Protein AF-A0A933GB24-F1 (afdb_monomer_lite)

pLDDT: mean 89.22, std 17.57, range [40.28, 98.88]

Foldseek 3Di:
DDDDDDDDDDDDDDDDDPPPPDDPDDDQKDKDWDKDDPDPQKIKTKIKIARAHDQAAAFKDKDWAFLQWWFDKDWDQDPPVCVQWDKDWDGRDVVVRGIIMIMIGGPDDHQHHPGMDIRGMIMIGTPDPDDDD

Radius of gyration: 27.72 Å; chains: 1; bounding box: 99×56×37 Å

Structure (mmCIF, N/CA/C/O backbone):
data_AF-A0A933GB24-F1
#
_entry.id   AF-A0A933GB24-F1
#
loop_
_atom_site.group_PDB
_atom_site.id
_atom_site.type_symbol
_atom_site.label_atom_id
_atom_site.label_alt_id
_atom_site.label_comp_id
_atom_site.label_asym_id
_atom_site.label_entity_id
_atom_site.label_seq_id
_atom_site.pdbx_PDB_ins_code
_atom_site.Cartn_x
_atom_site.Cartn_y
_atom_site.Cartn_z
_atom_site.occupancy
_atom_site.B_iso_or_equiv
_atom_site.auth_seq_id
_atom_site.auth_comp_id
_atom_site.auth_asym_id
_atom_site.auth_atom_id
_atom_site.pdbx_PDB_model_num
ATOM 1 N N . MET A 1 1 ? 82.090 40.021 15.104 1.00 45.69 1 MET A N 1
ATOM 2 C CA . MET A 1 1 ? 81.551 38.661 14.872 1.00 45.69 1 MET A CA 1
ATOM 3 C C . MET A 1 1 ? 80.052 38.793 14.644 1.00 45.69 1 MET A C 1
ATOM 5 O O . MET A 1 1 ? 79.390 39.436 15.444 1.00 45.69 1 MET A O 1
ATOM 9 N N . ARG A 1 2 ? 79.561 38.340 13.484 1.00 41.62 2 ARG A N 1
ATOM 10 C CA . ARG A 1 2 ? 78.196 38.572 12.978 1.00 41.62 2 ARG A CA 1
ATOM 11 C C . ARG A 1 2 ? 77.207 37.607 13.648 1.00 41.62 2 ARG A C 1
ATOM 13 O O . ARG A 1 2 ? 77.395 36.402 13.534 1.00 41.62 2 ARG A O 1
ATOM 20 N N . GLY A 1 3 ? 76.169 38.123 14.308 1.00 40.28 3 GLY A N 1
ATOM 21 C CA . GLY A 1 3 ? 75.027 37.335 14.784 1.00 40.28 3 GLY A CA 1
ATOM 22 C C . GLY A 1 3 ? 73.897 37.393 13.760 1.00 40.28 3 GLY A C 1
ATOM 23 O O . GLY A 1 3 ? 73.347 38.462 13.516 1.00 40.28 3 GLY A O 1
ATOM 24 N N . ALA A 1 4 ? 73.599 36.268 13.113 1.00 46.00 4 ALA A N 1
ATOM 25 C CA . ALA A 1 4 ? 72.545 36.157 12.111 1.00 46.00 4 ALA A CA 1
ATOM 26 C C . ALA A 1 4 ? 71.159 36.099 12.782 1.00 46.00 4 ALA A C 1
ATOM 28 O O . ALA A 1 4 ? 70.877 35.173 13.542 1.00 46.00 4 ALA A O 1
ATOM 29 N N . GLY A 1 5 ? 70.296 37.076 12.493 1.00 46.53 5 GLY A N 1
ATOM 30 C CA . GLY A 1 5 ? 68.881 37.053 12.872 1.00 46.53 5 GLY A CA 1
ATOM 31 C C . GLY A 1 5 ? 68.091 36.141 11.933 1.00 46.53 5 GLY A C 1
ATOM 32 O O . GLY A 1 5 ? 68.141 36.307 10.716 1.00 46.53 5 GLY A O 1
ATOM 33 N N . ARG A 1 6 ? 67.389 35.152 12.490 1.00 52.91 6 ARG A N 1
ATOM 34 C CA . ARG A 1 6 ? 66.532 34.222 11.741 1.00 52.91 6 ARG A CA 1
ATOM 35 C C . ARG A 1 6 ? 65.166 34.867 11.491 1.00 52.91 6 ARG A C 1
ATOM 37 O O . ARG A 1 6 ? 64.491 35.249 12.440 1.00 52.91 6 ARG A O 1
ATOM 44 N N . ILE A 1 7 ? 64.762 34.965 10.226 1.00 49.47 7 ILE A N 1
ATOM 45 C CA . ILE A 1 7 ? 63.409 35.365 9.816 1.00 49.47 7 ILE A CA 1
ATOM 46 C C . ILE A 1 7 ? 62.523 34.119 9.920 1.00 49.47 7 ILE A C 1
ATOM 48 O O . ILE A 1 7 ? 62.765 33.134 9.226 1.00 49.47 7 ILE A O 1
ATOM 52 N N . SER A 1 8 ? 61.539 34.139 10.820 1.00 47.19 8 SER A N 1
ATOM 53 C CA . SER A 1 8 ? 60.563 33.056 10.974 1.00 47.19 8 SER A CA 1
ATOM 54 C C . SER A 1 8 ? 59.359 33.344 10.077 1.00 47.19 8 SER A C 1
ATOM 56 O O . SER A 1 8 ? 58.642 34.318 10.298 1.00 47.19 8 SER A O 1
ATOM 58 N N . LEU A 1 9 ? 59.171 32.536 9.034 1.00 42.91 9 LEU A N 1
ATOM 59 C CA . LEU A 1 9 ? 58.046 32.641 8.107 1.00 42.91 9 LEU A CA 1
ATOM 60 C C . LEU A 1 9 ? 56.869 31.837 8.678 1.00 42.91 9 LEU A C 1
ATOM 62 O O . LEU A 1 9 ? 56.906 30.608 8.689 1.00 42.91 9 LEU A O 1
ATOM 66 N N . ILE A 1 10 ? 55.844 32.522 9.187 1.00 54.53 10 ILE A N 1
ATOM 67 C CA . ILE A 1 10 ? 54.605 31.880 9.645 1.00 54.53 10 ILE A CA 1
ATOM 68 C C . ILE A 1 10 ? 53.801 31.496 8.399 1.00 54.53 10 ILE A C 1
ATOM 70 O O . ILE A 1 10 ? 53.247 32.354 7.714 1.00 54.53 10 ILE A O 1
ATOM 74 N N . LEU A 1 11 ? 53.784 30.203 8.083 1.00 47.72 11 LEU A N 1
ATOM 75 C CA . LEU A 1 11 ? 53.014 29.637 6.982 1.00 47.72 11 LEU A CA 1
ATOM 76 C C . LEU A 1 11 ? 51.540 29.536 7.415 1.00 47.72 11 LEU A C 1
ATOM 78 O O . LEU A 1 11 ? 51.199 28.742 8.289 1.00 47.72 11 LEU A O 1
ATOM 82 N N . PHE A 1 12 ? 50.672 30.371 6.843 1.00 48.16 12 PHE A N 1
ATOM 83 C CA . PHE A 1 12 ? 49.228 30.332 7.083 1.00 48.16 12 PHE A CA 1
ATOM 84 C C . PHE A 1 12 ? 48.612 29.258 6.176 1.00 48.16 12 PHE A C 1
ATOM 86 O O . PHE A 1 12 ? 48.376 29.490 4.991 1.00 48.16 12 PHE A O 1
ATOM 93 N N . THR A 1 13 ? 48.431 28.047 6.700 1.00 56.28 13 THR A N 1
ATOM 94 C CA . THR A 1 13 ? 47.848 26.930 5.946 1.00 56.28 13 THR A CA 1
ATOM 95 C C . THR A 1 13 ? 46.348 27.166 5.758 1.00 56.28 13 THR A C 1
ATOM 97 O O . THR A 1 13 ? 45.583 27.129 6.720 1.00 56.28 13 THR A O 1
ATOM 100 N N . LEU A 1 14 ? 45.919 27.416 4.519 1.00 50.22 14 LEU A N 1
ATOM 101 C CA . LEU A 1 14 ? 44.507 27.502 4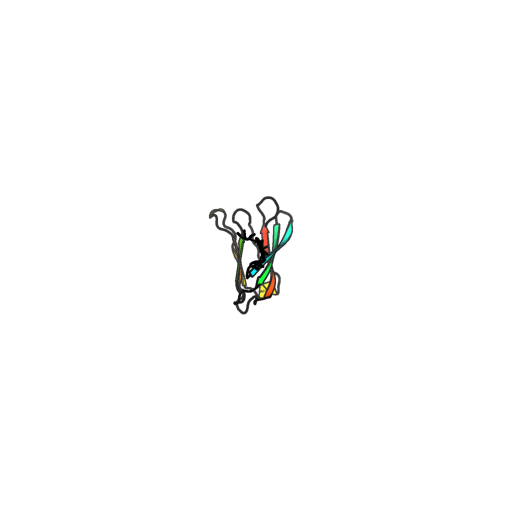.145 1.00 50.22 14 LEU A CA 1
ATOM 102 C C . LEU A 1 1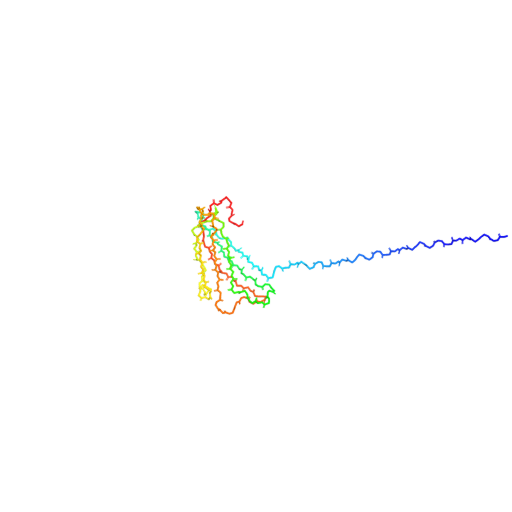4 ? 43.890 26.094 4.201 1.00 50.22 14 LEU A C 1
ATOM 104 O O . LEU A 1 14 ? 44.199 25.243 3.368 1.00 50.22 14 LEU A O 1
ATOM 108 N N . LEU A 1 15 ? 43.048 25.837 5.204 1.00 53.66 15 LEU A N 1
ATOM 109 C CA . LEU A 1 15 ? 42.314 24.580 5.351 1.00 53.66 15 LEU A CA 1
ATOM 110 C C . LEU A 1 15 ? 41.153 24.554 4.344 1.00 53.66 15 LEU A C 1
ATOM 112 O O . LEU A 1 15 ? 40.143 25.227 4.533 1.00 53.66 15 LEU A O 1
ATOM 116 N N . LEU A 1 16 ? 41.311 23.799 3.257 1.00 54.22 16 LEU A N 1
ATOM 117 C CA . LEU A 1 16 ? 40.264 23.577 2.260 1.00 54.22 16 LEU A CA 1
ATOM 118 C C . LEU A 1 16 ? 39.280 22.532 2.812 1.00 54.22 16 LEU A C 1
ATOM 120 O O . LEU A 1 16 ? 39.566 21.337 2.801 1.00 54.22 16 LEU A O 1
ATOM 124 N N . THR A 1 17 ? 38.133 22.961 3.337 1.00 60.34 17 THR A N 1
ATOM 125 C CA . THR A 1 17 ? 37.056 22.038 3.723 1.00 60.34 17 THR A CA 1
ATOM 126 C C . THR A 1 17 ? 36.355 21.540 2.466 1.00 60.34 17 THR A C 1
ATOM 128 O O . THR A 1 17 ? 35.583 22.273 1.848 1.00 60.34 17 THR A O 1
ATOM 131 N N . THR A 1 18 ? 36.624 20.301 2.068 1.00 60.75 18 THR A N 1
ATOM 132 C CA . THR A 1 18 ? 35.812 19.597 1.075 1.00 60.75 18 THR A CA 1
ATOM 133 C C . THR A 1 18 ? 34.432 19.341 1.675 1.00 60.75 18 THR A C 1
ATOM 135 O O . THR A 1 18 ? 34.295 18.517 2.577 1.00 60.75 18 THR A O 1
ATOM 138 N N . VAL A 1 19 ? 33.411 20.055 1.200 1.00 64.25 19 VAL A N 1
ATOM 139 C CA . VAL A 1 19 ? 32.017 19.670 1.441 1.00 64.25 19 VAL A CA 1
ATOM 140 C C . VAL A 1 19 ? 31.741 18.484 0.526 1.00 64.25 19 VAL A C 1
ATOM 142 O O . VAL A 1 19 ? 31.566 18.652 -0.680 1.00 64.25 19 VAL A O 1
ATOM 145 N N . SER A 1 20 ? 31.773 17.276 1.080 1.00 65.00 20 SER A N 1
ATOM 146 C CA . SER A 1 20 ? 31.251 16.101 0.391 1.00 65.00 20 SER A CA 1
ATOM 147 C C . SER A 1 20 ? 29.736 16.265 0.303 1.00 65.00 20 SER A C 1
ATOM 149 O O . SER A 1 20 ? 29.065 16.324 1.330 1.00 65.00 20 SER A O 1
ATOM 151 N N . ALA A 1 21 ? 29.197 16.386 -0.909 1.00 61.88 21 ALA A N 1
ATOM 152 C CA . ALA A 1 21 ? 27.766 16.229 -1.117 1.00 61.88 21 ALA A CA 1
ATOM 153 C C . ALA A 1 21 ? 27.445 14.751 -0.882 1.00 61.88 21 ALA A C 1
ATOM 155 O O . ALA A 1 21 ? 27.727 13.904 -1.730 1.00 61.88 21 ALA A O 1
ATOM 156 N N . GLU A 1 22 ? 26.928 14.429 0.299 1.00 58.28 22 GLU A N 1
ATOM 157 C CA . GLU A 1 22 ? 26.325 13.126 0.527 1.00 58.28 22 GLU A CA 1
ATOM 158 C C . GLU A 1 22 ? 25.097 13.050 -0.383 1.00 58.28 22 GLU A C 1
ATOM 160 O O . GLU A 1 22 ? 24.161 13.842 -0.259 1.00 58.28 22 GLU A O 1
ATOM 165 N N . SER A 1 23 ? 25.136 12.153 -1.370 1.00 62.16 23 SER A N 1
ATOM 166 C CA . SER A 1 23 ? 23.935 11.776 -2.106 1.00 62.16 23 SER A CA 1
ATOM 167 C C . SER A 1 23 ? 22.948 11.263 -1.071 1.00 62.16 23 SER A C 1
ATOM 169 O O . SER A 1 23 ? 23.200 10.219 -0.472 1.00 62.16 23 SER A O 1
ATOM 171 N N . LEU A 1 24 ? 21.845 11.979 -0.849 1.00 66.31 24 LEU A N 1
ATOM 172 C CA . LEU A 1 24 ? 20.720 11.418 -0.113 1.00 66.31 24 LEU A CA 1
ATOM 173 C C . LEU A 1 24 ? 20.347 10.126 -0.843 1.00 66.31 24 LEU A C 1
ATOM 175 O O . LEU A 1 24 ? 20.023 10.163 -2.031 1.00 66.31 24 LEU A O 1
ATOM 179 N N . ALA A 1 25 ? 20.521 8.983 -0.183 1.00 68.38 25 ALA A N 1
ATOM 180 C CA . ALA A 1 25 ? 20.078 7.717 -0.736 1.00 68.38 25 ALA A CA 1
ATOM 181 C C . ALA A 1 25 ? 18.557 7.819 -0.882 1.00 68.38 25 ALA A C 1
ATOM 183 O O . ALA A 1 25 ? 17.850 7.954 0.113 1.00 68.38 25 ALA A O 1
ATOM 184 N N . VAL A 1 26 ? 18.075 7.859 -2.122 1.00 82.19 26 VAL A N 1
ATOM 185 C CA . VAL A 1 26 ? 16.644 7.781 -2.413 1.00 82.19 26 VAL A CA 1
ATOM 186 C C . VAL A 1 26 ? 16.312 6.305 -2.545 1.00 82.19 26 VAL A C 1
ATOM 188 O O . VAL A 1 26 ? 17.006 5.590 -3.276 1.00 82.19 26 VAL A O 1
ATOM 191 N N . ASP A 1 27 ? 15.277 5.854 -1.840 1.00 92.75 27 ASP A N 1
ATOM 192 C CA . ASP A 1 27 ? 14.806 4.480 -1.967 1.00 92.75 27 ASP A CA 1
ATOM 193 C C . ASP A 1 27 ? 14.461 4.190 -3.436 1.00 92.75 27 ASP A C 1
ATOM 195 O O . ASP A 1 27 ? 13.815 5.004 -4.102 1.00 92.75 27 ASP A O 1
ATOM 199 N N . PRO A 1 28 ? 14.908 3.053 -3.994 1.00 94.38 28 PRO A N 1
ATOM 200 C CA . PRO A 1 28 ? 14.758 2.784 -5.420 1.00 94.38 28 PRO A CA 1
ATOM 201 C C . PRO A 1 28 ? 13.300 2.520 -5.829 1.00 94.38 28 PRO A C 1
ATOM 203 O O . PRO A 1 28 ? 12.990 2.555 -7.021 1.00 94.38 28 PRO A O 1
ATOM 206 N N . ALA A 1 29 ? 12.412 2.310 -4.858 1.00 96.88 29 ALA A N 1
ATOM 207 C CA . ALA A 1 29 ? 10.967 2.272 -5.008 1.00 96.88 29 ALA A CA 1
ATOM 208 C C . ALA A 1 29 ? 10.301 2.858 -3.759 1.00 96.88 29 ALA A C 1
ATOM 210 O O . ALA A 1 29 ? 10.831 2.725 -2.658 1.00 96.88 29 ALA A O 1
ATOM 211 N N . THR A 1 30 ? 9.131 3.466 -3.927 1.00 97.75 30 THR A N 1
ATOM 212 C CA . THR A 1 30 ? 8.348 4.030 -2.823 1.00 97.75 30 THR A CA 1
ATOM 213 C C . THR A 1 30 ? 6.881 3.671 -2.973 1.00 97.75 30 THR A C 1
ATOM 215 O O . THR A 1 30 ? 6.365 3.620 -4.090 1.00 97.75 30 THR A O 1
ATOM 218 N N . ILE A 1 31 ? 6.205 3.473 -1.843 1.00 98.00 31 ILE A N 1
ATOM 219 C CA . ILE A 1 31 ? 4.748 3.376 -1.781 1.00 98.00 31 ILE A CA 1
ATOM 220 C C . ILE A 1 31 ? 4.263 4.466 -0.836 1.00 98.00 31 ILE A C 1
ATOM 222 O O . ILE A 1 31 ? 4.651 4.498 0.331 1.00 98.00 31 ILE A O 1
ATOM 226 N N . SER A 1 32 ? 3.444 5.372 -1.350 1.00 98.00 32 SER A N 1
ATOM 227 C CA . SER A 1 32 ? 2.746 6.391 -0.565 1.00 98.00 32 SER A CA 1
ATOM 228 C C . SER A 1 32 ? 1.254 6.107 -0.554 1.00 98.00 32 SER A C 1
ATOM 230 O O . SER A 1 32 ? 0.772 5.338 -1.383 1.00 98.00 32 SER A O 1
ATOM 232 N N . TYR A 1 33 ? 0.518 6.726 0.364 1.00 98.44 33 TYR A N 1
ATOM 233 C CA . TYR A 1 33 ? -0.931 6.600 0.412 1.00 98.44 33 TYR A CA 1
ATOM 234 C C . TYR A 1 33 ? -1.614 7.914 0.774 1.00 98.44 33 TYR A C 1
ATOM 236 O O . TYR A 1 33 ? -1.066 8.720 1.527 1.00 98.44 33 TYR A O 1
ATOM 244 N N . ASP A 1 34 ? -2.848 8.053 0.303 1.00 98.38 34 ASP A N 1
ATOM 245 C CA . ASP A 1 34 ? -3.856 8.925 0.892 1.00 98.38 34 ASP A CA 1
ATOM 246 C C . ASP A 1 34 ? -4.796 8.095 1.777 1.00 98.38 34 ASP A C 1
ATOM 248 O O . ASP A 1 34 ? -5.060 6.922 1.508 1.00 98.38 34 ASP A O 1
ATOM 252 N N . LEU A 1 35 ? -5.293 8.700 2.858 1.00 98.19 35 LEU A N 1
ATOM 253 C CA . LEU A 1 35 ? -6.180 8.049 3.821 1.00 98.19 35 LEU A CA 1
ATOM 254 C C . LEU A 1 35 ? -7.529 8.772 3.873 1.00 98.19 35 LEU A C 1
ATOM 256 O O . LEU A 1 35 ? -7.601 9.949 4.231 1.00 98.19 35 LEU A O 1
ATOM 260 N N . THR A 1 36 ? -8.608 8.044 3.586 1.00 98.50 36 THR A N 1
ATOM 261 C CA . THR A 1 36 ? -9.983 8.565 3.617 1.00 98.50 36 THR A CA 1
ATOM 262 C C . THR A 1 36 ? -10.796 7.903 4.728 1.00 98.50 36 THR A C 1
ATOM 264 O O . TH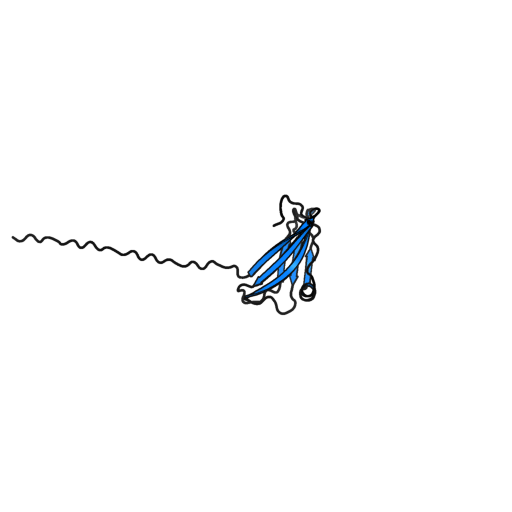R A 1 36 ? -10.819 6.680 4.849 1.00 98.50 36 THR A O 1
ATOM 267 N N . ALA A 1 37 ? -11.502 8.708 5.529 1.00 97.69 37 ALA A N 1
ATOM 268 C CA . ALA A 1 37 ? -12.444 8.225 6.539 1.00 97.69 37 ALA A CA 1
ATOM 269 C C . ALA A 1 37 ? -13.860 8.108 5.959 1.00 97.69 37 ALA A C 1
ATOM 271 O O . ALA A 1 37 ? -14.386 9.084 5.421 1.00 97.69 37 ALA A O 1
ATOM 272 N N . PHE A 1 38 ? -14.521 6.968 6.164 1.00 96.88 38 PHE A N 1
ATOM 273 C CA . PHE A 1 38 ? -15.941 6.788 5.826 1.00 96.88 38 PHE A CA 1
ATOM 274 C C . PHE A 1 38 ? -16.877 6.886 7.037 1.00 96.88 38 PHE A C 1
ATOM 276 O O . PHE A 1 38 ? -18.100 6.902 6.892 1.00 96.88 38 PHE A O 1
ATOM 283 N N . GLY A 1 39 ? -16.307 7.024 8.236 1.00 94.44 39 GLY A N 1
ATOM 284 C CA . GLY A 1 39 ? -17.044 7.049 9.495 1.00 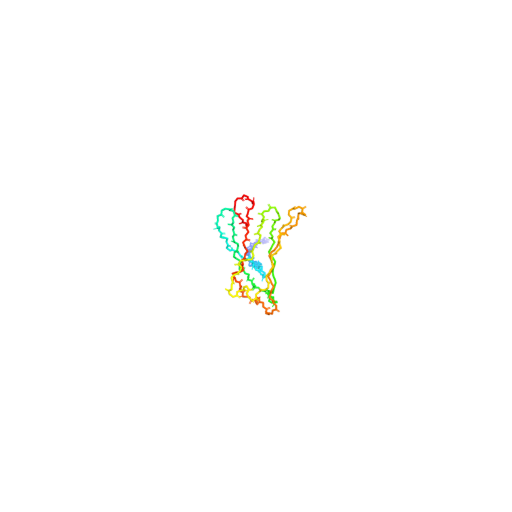94.44 39 GLY A CA 1
ATOM 285 C C . GLY A 1 39 ? -17.223 5.652 10.088 1.00 94.44 39 GLY A C 1
ATOM 286 O O . GLY A 1 39 ? -16.985 4.640 9.440 1.00 94.44 39 GLY A O 1
ATOM 287 N N . GLY A 1 40 ? -17.587 5.594 11.371 1.00 92.75 40 GLY A N 1
ATOM 288 C CA . GLY A 1 40 ? -17.801 4.319 12.067 1.00 92.75 40 GLY A CA 1
ATOM 289 C C . GLY A 1 40 ? -16.549 3.449 12.240 1.00 92.75 40 GLY A C 1
ATOM 290 O O . GLY A 1 40 ? -16.692 2.261 12.484 1.00 92.75 40 GLY A O 1
ATOM 291 N N . GLY A 1 41 ? -15.343 4.016 12.114 1.00 95.44 41 GLY A N 1
ATOM 292 C CA . GLY A 1 41 ? -14.087 3.255 12.168 1.00 95.44 41 GLY A CA 1
ATOM 293 C C . GLY A 1 41 ? -13.668 2.635 10.832 1.00 95.44 41 GLY A C 1
ATOM 294 O O . GLY A 1 41 ? -12.624 1.993 10.788 1.00 95.44 41 GLY A O 1
ATOM 295 N N . ARG A 1 42 ? -14.432 2.866 9.754 1.00 98.31 42 ARG A N 1
ATOM 296 C CA . ARG A 1 42 ? -14.103 2.441 8.390 1.00 98.31 42 ARG A CA 1
ATOM 297 C C . ARG A 1 42 ? -13.205 3.461 7.695 1.00 98.31 42 ARG A C 1
ATOM 299 O O . ARG A 1 42 ? -13.509 4.663 7.683 1.00 98.31 42 ARG A O 1
ATOM 306 N N . TRP A 1 43 ? -12.148 2.964 7.069 1.00 98.75 43 TRP A N 1
ATOM 307 C CA . TRP A 1 43 ? -11.150 3.752 6.355 1.00 98.75 43 TRP A CA 1
ATOM 308 C C . TRP A 1 43 ? -10.808 3.136 5.002 1.00 98.75 43 TRP A C 1
ATOM 310 O O . TRP A 1 43 ? -11.115 1.974 4.738 1.00 98.75 43 TRP A O 1
ATOM 320 N N . ARG A 1 44 ? -10.151 3.933 4.160 1.00 98.69 44 ARG A N 1
ATOM 321 C CA . ARG A 1 44 ? -9.577 3.524 2.879 1.00 98.69 44 ARG A CA 1
ATOM 322 C C . ARG A 1 44 ? -8.181 4.092 2.727 1.00 98.69 44 ARG A C 1
ATOM 324 O O . ARG A 1 44 ? -8.010 5.301 2.888 1.00 98.69 44 ARG A O 1
ATOM 331 N N . TYR A 1 45 ? -7.232 3.231 2.383 1.00 98.81 45 TYR A N 1
ATOM 332 C CA . TYR A 1 45 ? -5.971 3.653 1.790 1.00 98.81 45 TYR A CA 1
ATOM 333 C C . TYR A 1 45 ? -6.104 3.679 0.271 1.00 98.81 45 TYR A C 1
ATOM 335 O O . TYR A 1 45 ? -6.609 2.721 -0.314 1.00 98.81 45 TYR A O 1
ATOM 343 N N . ASP A 1 46 ? -5.608 4.746 -0.348 1.00 98.69 46 ASP A N 1
ATOM 344 C CA . ASP A 1 46 ? -5.381 4.858 -1.787 1.00 98.69 46 ASP A CA 1
ATOM 345 C C . ASP A 1 46 ? -3.869 4.981 -2.016 1.00 98.69 46 ASP A C 1
ATOM 347 O O . ASP A 1 46 ? -3.273 6.014 -1.716 1.00 98.69 46 ASP A O 1
ATOM 351 N N . TYR A 1 47 ? -3.237 3.910 -2.489 1.00 98.75 47 TYR A N 1
ATOM 352 C CA . TYR A 1 47 ? -1.794 3.808 -2.666 1.00 98.75 47 TYR A CA 1
ATOM 353 C C . TYR A 1 47 ? -1.326 4.300 -4.041 1.00 98.75 47 TYR A C 1
ATOM 355 O O . TYR A 1 47 ? -1.961 4.060 -5.075 1.00 98.75 47 TYR A O 1
ATOM 363 N N . ASP A 1 48 ? -0.142 4.909 -4.038 1.00 98.44 48 ASP A N 1
ATOM 364 C CA . ASP A 1 48 ? 0.676 5.207 -5.209 1.00 98.44 48 ASP A CA 1
ATOM 365 C C . ASP A 1 48 ? 2.018 4.485 -5.095 1.00 98.44 48 ASP A C 1
ATOM 367 O O . ASP A 1 48 ? 2.723 4.619 -4.091 1.00 98.44 48 ASP A O 1
ATOM 371 N N . VAL A 1 49 ? 2.350 3.698 -6.117 1.00 98.69 49 VAL A N 1
ATOM 372 C CA . VAL A 1 49 ? 3.591 2.931 -6.195 1.00 98.69 49 VAL A CA 1
ATOM 373 C C . VAL A 1 49 ? 4.483 3.556 -7.252 1.00 98.69 49 VAL A C 1
ATOM 375 O O . VAL A 1 49 ? 4.156 3.578 -8.439 1.00 98.69 49 VAL A O 1
ATOM 378 N N . THR A 1 50 ? 5.655 4.012 -6.830 1.00 98.62 50 THR A N 1
ATOM 379 C CA . THR A 1 50 ? 6.648 4.633 -7.700 1.00 98.62 50 THR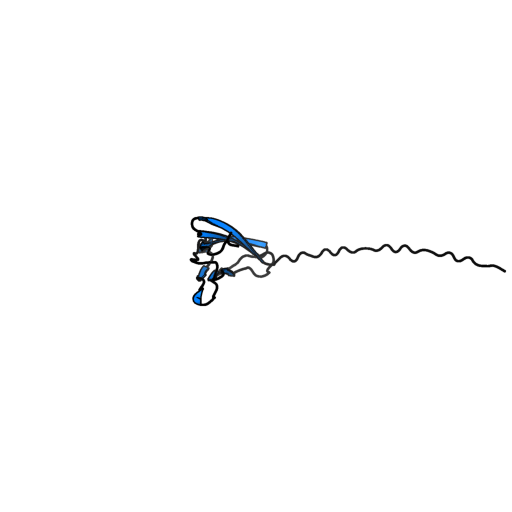 A CA 1
ATOM 380 C C . THR A 1 50 ? 7.883 3.747 -7.803 1.00 98.62 50 THR A C 1
ATOM 382 O O . THR A 1 50 ? 8.501 3.398 -6.797 1.00 98.62 50 THR A O 1
ATOM 385 N N . ASN A 1 51 ? 8.291 3.426 -9.032 1.00 98.50 51 ASN A N 1
ATOM 386 C CA . ASN A 1 51 ? 9.620 2.891 -9.296 1.00 98.50 51 ASN A CA 1
ATOM 387 C C . ASN A 1 51 ? 10.569 4.066 -9.539 1.00 98.50 51 ASN A C 1
ATOM 389 O O . ASN A 1 51 ? 10.578 4.655 -10.619 1.00 98.50 51 ASN A O 1
ATOM 393 N N . VAL A 1 52 ? 11.375 4.412 -8.539 1.00 97.75 52 VAL A N 1
ATOM 394 C CA . VAL A 1 52 ? 12.304 5.540 -8.637 1.00 97.75 52 VAL A CA 1
ATOM 395 C C . VAL A 1 52 ? 13.474 5.185 -9.552 1.00 97.75 52 VAL A C 1
ATOM 397 O O . VAL A 1 52 ? 13.808 5.952 -10.454 1.00 97.75 52 VAL A O 1
ATOM 400 N N . SER A 1 53 ? 14.117 4.037 -9.320 1.00 96.81 53 SER A N 1
ATOM 401 C CA . SER A 1 53 ? 15.361 3.682 -10.017 1.00 96.81 53 SER A CA 1
ATOM 402 C C . SER A 1 53 ? 15.665 2.183 -10.134 1.00 96.81 53 SER A C 1
ATOM 404 O O . SER A 1 53 ? 16.756 1.830 -10.590 1.00 96.81 53 SER A O 1
ATOM 406 N N . LEU A 1 54 ? 14.740 1.285 -9.771 1.00 96.75 54 LEU A N 1
ATOM 407 C CA . LEU A 1 54 ? 14.935 -0.150 -10.001 1.00 96.75 54 LEU A CA 1
ATOM 408 C C . LEU A 1 54 ? 15.079 -0.423 -11.502 1.00 96.75 54 LEU A C 1
ATOM 410 O O . LEU A 1 54 ? 14.256 0.013 -12.308 1.00 96.75 54 LEU A O 1
ATOM 414 N N . ALA A 1 55 ? 16.124 -1.167 -11.870 1.00 96.44 55 ALA A N 1
ATOM 415 C CA . ALA A 1 55 ? 16.389 -1.517 -13.264 1.00 96.44 55 ALA A CA 1
ATOM 416 C C . ALA A 1 55 ? 15.269 -2.387 -13.859 1.00 96.44 55 ALA A C 1
ATOM 418 O O . ALA A 1 55 ? 14.869 -2.182 -15.006 1.00 96.44 55 ALA A O 1
ATOM 419 N N . ASP A 1 56 ? 14.749 -3.322 -13.061 1.00 97.56 56 ASP A N 1
ATOM 420 C CA . ASP A 1 56 ? 13.599 -4.139 -13.425 1.00 97.56 56 ASP A CA 1
ATOM 421 C C . ASP A 1 56 ? 12.288 -3.412 -13.081 1.00 97.56 56 ASP A C 1
ATOM 423 O O . ASP A 1 56 ? 12.203 -2.744 -12.043 1.00 97.56 56 ASP A O 1
ATOM 427 N N . PRO A 1 57 ? 11.239 -3.527 -13.918 1.00 98.38 57 PRO A N 1
ATOM 428 C CA . PRO A 1 57 ? 9.932 -2.978 -13.586 1.00 98.38 57 PRO A CA 1
ATOM 429 C C . PRO A 1 57 ? 9.361 -3.604 -12.310 1.00 98.38 57 PRO A C 1
ATOM 431 O O . PRO A 1 57 ? 9.453 -4.818 -12.124 1.00 98.38 57 PRO A O 1
ATOM 434 N N . ILE A 1 58 ? 8.688 -2.807 -11.477 1.00 98.62 58 ILE A N 1
ATOM 435 C CA . ILE A 1 58 ? 7.927 -3.337 -10.339 1.00 98.62 58 ILE A CA 1
ATOM 436 C C . ILE A 1 58 ? 6.701 -4.045 -10.897 1.00 98.62 58 ILE A C 1
ATOM 438 O O . ILE A 1 58 ? 5.876 -3.443 -11.590 1.00 98.62 58 ILE A O 1
ATOM 442 N N . ARG A 1 59 ? 6.611 -5.339 -10.621 1.00 98.38 59 ARG A N 1
ATOM 443 C CA . ARG A 1 59 ? 5.517 -6.193 -11.085 1.00 98.38 59 ARG A CA 1
ATOM 444 C C . ARG A 1 59 ? 4.628 -6.672 -9.965 1.00 98.38 59 ARG A C 1
ATOM 446 O O . ARG A 1 59 ? 3.537 -7.127 -10.256 1.00 98.38 59 ARG A O 1
ATOM 453 N N . GLU A 1 60 ? 5.098 -6.587 -8.738 1.00 98.44 60 GLU A N 1
ATOM 454 C CA . GLU A 1 60 ? 4.417 -7.114 -7.574 1.00 98.44 60 GLU A CA 1
ATOM 455 C C . GLU A 1 60 ? 4.809 -6.270 -6.373 1.00 98.44 60 GLU A C 1
ATOM 457 O O . GLU A 1 60 ? 5.955 -5.812 -6.282 1.00 98.44 60 GLU A O 1
ATOM 462 N N . PHE A 1 61 ? 3.854 -6.041 -5.486 1.00 98.69 61 PHE A N 1
ATOM 463 C CA . PHE A 1 61 ? 4.097 -5.452 -4.184 1.00 98.69 61 PHE A CA 1
ATOM 464 C C . PHE A 1 61 ? 3.044 -5.948 -3.198 1.00 98.69 61 PHE A C 1
ATOM 466 O O . PHE A 1 61 ? 1.903 -6.222 -3.573 1.00 98.69 61 PHE A O 1
ATOM 473 N N . THR A 1 62 ? 3.438 -5.991 -1.930 1.00 98.75 62 THR A N 1
ATOM 474 C CA . THR A 1 62 ? 2.595 -6.447 -0.829 1.00 98.75 62 THR A CA 1
ATOM 475 C C . THR A 1 62 ? 2.585 -5.393 0.273 1.00 98.75 62 THR A C 1
ATOM 477 O O . THR A 1 62 ? 3.644 -4.898 0.670 1.00 98.75 62 THR A O 1
ATOM 480 N N . ILE A 1 63 ? 1.402 -5.066 0.788 1.00 98.62 63 ILE A N 1
ATOM 481 C CA . ILE A 1 63 ? 1.199 -4.204 1.955 1.00 98.62 63 ILE A CA 1
ATOM 482 C C . ILE A 1 63 ? 0.673 -5.053 3.104 1.00 98.62 63 ILE A C 1
ATOM 484 O O . ILE A 1 63 ? -0.346 -5.725 2.961 1.00 98.62 63 ILE A O 1
ATOM 488 N N . TRP A 1 64 ? 1.358 -5.005 4.241 1.00 98.56 64 TRP A N 1
ATOM 489 C CA . TRP A 1 64 ? 1.011 -5.771 5.435 1.00 98.56 64 TRP A CA 1
ATOM 490 C C . TRP A 1 64 ? 0.121 -4.959 6.374 1.00 98.56 64 TRP A C 1
ATOM 492 O O . TRP A 1 64 ? 0.324 -3.758 6.555 1.00 98.56 64 TRP A O 1
ATOM 502 N N . PHE A 1 65 ? -0.848 -5.634 6.982 1.00 98.69 65 PHE A N 1
ATOM 503 C CA . PHE A 1 65 ? -1.822 -5.070 7.908 1.00 98.69 65 PHE A CA 1
ATOM 504 C C . PHE A 1 65 ? -1.712 -5.800 9.245 1.00 98.69 65 PHE A C 1
ATOM 506 O O . PHE A 1 65 ? -2.072 -6.974 9.345 1.00 98.69 65 PHE A O 1
ATOM 513 N N . ASP A 1 66 ? -1.223 -5.089 10.263 1.00 98.56 66 ASP A N 1
ATOM 514 C CA . ASP A 1 66 ? -1.020 -5.624 11.612 1.00 98.56 66 ASP A CA 1
ATOM 515 C C . ASP A 1 66 ? -2.296 -6.283 12.161 1.00 98.56 66 ASP A C 1
ATOM 517 O O . ASP A 1 66 ? -3.374 -5.676 12.207 1.00 98.56 66 ASP A O 1
ATOM 521 N N . HIS A 1 67 ? -2.162 -7.529 12.610 1.00 98.19 67 HIS A N 1
ATOM 522 C CA . HIS A 1 67 ? -3.282 -8.354 13.061 1.00 98.19 67 HIS A CA 1
ATOM 523 C C . HIS A 1 67 ? -4.016 -7.860 14.302 1.00 98.19 67 HIS A C 1
ATOM 525 O O . HIS A 1 67 ? -5.087 -8.375 14.619 1.00 98.19 67 HIS A O 1
ATOM 531 N N . SER A 1 68 ? -3.457 -6.907 15.038 1.00 98.00 68 SER A N 1
ATOM 532 C CA . SER A 1 68 ? -4.087 -6.319 16.218 1.00 98.00 68 SER A CA 1
ATOM 533 C C . SER A 1 68 ? -4.787 -4.990 15.929 1.00 98.00 68 SER A C 1
ATOM 535 O O . SER A 1 68 ? -5.574 -4.525 16.755 1.00 98.00 68 SER A O 1
ATOM 537 N N . LEU A 1 69 ? -4.523 -4.383 14.768 1.00 98.38 69 LEU A N 1
ATOM 538 C CA . LEU A 1 69 ? -4.945 -3.018 14.451 1.00 98.38 69 LEU A CA 1
ATOM 539 C C . LEU A 1 69 ? -5.939 -2.925 13.290 1.00 98.38 69 LEU A C 1
ATOM 541 O O . LEU A 1 69 ? -6.707 -1.963 13.228 1.00 98.38 69 LEU A O 1
ATOM 545 N N . TYR A 1 70 ? -5.945 -3.913 12.400 1.00 98.62 70 TYR A N 1
ATOM 546 C CA . TYR A 1 70 ? -6.756 -3.913 11.187 1.00 98.62 70 TYR A CA 1
ATOM 547 C C . TYR A 1 70 ? -7.675 -5.136 11.135 1.00 98.62 70 TYR A C 1
ATOM 549 O O . TYR A 1 70 ? -7.310 -6.222 11.583 1.00 98.62 70 TYR A O 1
ATOM 557 N N . GLN A 1 71 ? -8.864 -4.973 10.555 1.00 98.44 71 GLN A N 1
ATOM 558 C CA . GLN A 1 71 ? -9.783 -6.072 10.244 1.00 98.44 71 GLN A CA 1
ATOM 559 C C . GLN A 1 71 ? -10.636 -5.732 9.011 1.00 98.44 71 GLN A C 1
ATOM 561 O O . GLN A 1 71 ? -10.634 -4.592 8.540 1.00 98.44 71 GLN A O 1
ATOM 566 N N . ASP A 1 72 ? -11.382 -6.716 8.507 1.00 98.50 72 ASP A N 1
ATOM 567 C CA . ASP A 1 72 ? -12.357 -6.551 7.422 1.00 98.50 72 ASP A CA 1
ATOM 568 C C . ASP A 1 72 ? -11.771 -5.863 6.175 1.00 98.50 72 ASP A C 1
ATOM 570 O O . ASP A 1 72 ? -12.371 -4.942 5.606 1.00 98.50 72 ASP A O 1
ATOM 574 N N . LEU A 1 73 ? -10.582 -6.320 5.756 1.00 98.81 73 LEU A N 1
ATOM 575 C CA . LEU A 1 73 ? -9.895 -5.823 4.561 1.00 98.81 73 LEU A CA 1
ATOM 576 C C . LEU A 1 73 ? -10.738 -6.099 3.308 1.00 98.81 73 LEU A C 1
ATOM 578 O O . LEU A 1 73 ? -11.208 -7.220 3.106 1.00 98.81 73 LEU A O 1
ATOM 582 N N . VAL A 1 74 ? -10.912 -5.109 2.439 1.00 98.75 74 VAL A N 1
ATOM 583 C CA . VAL A 1 74 ? -11.687 -5.231 1.197 1.00 98.75 74 VAL A CA 1
ATOM 584 C C . VAL A 1 74 ? -10.942 -4.549 0.057 1.00 98.75 74 VAL A C 1
ATOM 586 O O . VAL A 1 74 ? -10.487 -3.416 0.200 1.00 98.75 74 VAL A O 1
ATOM 589 N N . LEU A 1 75 ? -10.855 -5.227 -1.090 1.00 98.69 75 LEU A N 1
ATOM 590 C CA . LEU A 1 75 ? -10.357 -4.634 -2.332 1.00 98.69 75 LEU A CA 1
ATOM 591 C C . LEU A 1 75 ? -11.290 -3.510 -2.790 1.00 98.69 75 LEU A C 1
ATOM 593 O O . LEU A 1 75 ? -12.492 -3.723 -2.951 1.00 98.69 75 LEU A O 1
ATOM 597 N N . ALA A 1 76 ? -10.724 -2.328 -3.018 1.00 98.50 76 ALA A N 1
ATOM 598 C CA . ALA A 1 76 ? -11.463 -1.126 -3.395 1.00 98.50 76 ALA A CA 1
ATOM 599 C C . ALA A 1 76 ? -10.837 -0.371 -4.582 1.00 98.50 76 ALA A C 1
ATOM 601 O O . ALA A 1 76 ? -11.275 0.743 -4.909 1.00 98.50 76 ALA A O 1
ATOM 602 N N . THR A 1 77 ? -9.821 -0.961 -5.222 1.00 98.62 77 THR A N 1
ATOM 603 C CA . THR A 1 77 ? -9.201 -0.457 -6.451 1.00 98.62 77 THR A CA 1
ATOM 604 C C . THR A 1 77 ? -10.259 -0.334 -7.555 1.00 98.62 77 THR A C 1
ATOM 606 O O . THR A 1 77 ? -10.967 -1.304 -7.836 1.00 98.62 77 THR A O 1
ATOM 609 N N . PRO A 1 78 ? -10.429 0.843 -8.183 1.00 97.88 78 PRO A N 1
ATOM 610 C CA . PRO A 1 78 ? -11.383 1.016 -9.269 1.00 97.88 78 PRO A CA 1
ATOM 611 C C . PRO A 1 78 ? -10.809 0.574 -10.624 1.00 97.88 78 PRO A C 1
ATOM 613 O O . PRO A 1 78 ? -9.597 0.569 -10.861 1.00 97.88 78 PRO A O 1
ATOM 616 N N . ASP A 1 79 ? -11.704 0.284 -11.568 1.00 97.38 79 ASP A N 1
ATOM 617 C CA . ASP A 1 79 ? -11.341 0.151 -12.978 1.00 97.38 79 ASP A CA 1
ATOM 618 C C . ASP A 1 79 ? -10.800 1.480 -13.549 1.00 97.38 79 ASP A C 1
ATOM 620 O O . ASP A 1 79 ? -11.252 2.560 -13.154 1.00 97.38 79 ASP A O 1
ATOM 624 N N . PRO A 1 80 ? -9.865 1.433 -14.517 1.00 96.38 80 PRO A N 1
ATOM 625 C CA . PRO A 1 80 ? -9.371 0.233 -15.201 1.00 96.38 80 PRO A CA 1
ATOM 626 C C . PRO A 1 80 ? -8.206 -0.471 -14.486 1.00 96.38 80 PRO A C 1
ATOM 628 O O . PRO A 1 80 ? -7.712 -1.470 -15.001 1.00 96.38 80 PRO A O 1
ATOM 631 N N . LEU A 1 81 ? -7.734 0.046 -13.346 1.00 96.81 81 LEU A N 1
ATOM 632 C CA . LEU A 1 81 ? -6.539 -0.482 -12.684 1.00 96.81 81 LEU A CA 1
ATOM 633 C C . LEU A 1 81 ? -6.769 -1.901 -12.150 1.00 96.81 81 LEU A C 1
ATOM 635 O O . LEU A 1 81 ? -5.946 -2.776 -12.410 1.00 96.81 81 LEU A O 1
ATOM 639 N N . ALA A 1 82 ? -7.930 -2.138 -11.532 1.00 96.88 82 ALA A N 1
ATOM 640 C CA . ALA A 1 82 ? -8.344 -3.455 -11.040 1.00 96.88 82 ALA A CA 1
ATOM 641 C C . ALA A 1 82 ? -8.478 -4.520 -12.147 1.00 96.88 82 ALA A C 1
ATOM 643 O O . ALA A 1 82 ? -8.427 -5.717 -11.877 1.00 96.88 82 ALA A O 1
ATOM 644 N N . ALA A 1 83 ? -8.644 -4.105 -13.408 1.00 96.94 83 ALA A N 1
ATOM 645 C CA . ALA A 1 83 ? -8.654 -5.010 -14.556 1.00 96.94 83 ALA A CA 1
ATOM 646 C C . ALA A 1 83 ? -7.247 -5.295 -15.123 1.00 96.94 83 ALA A C 1
ATOM 648 O O . ALA A 1 83 ? -7.071 -6.264 -15.862 1.00 96.94 83 ALA A O 1
ATOM 649 N N . ASP A 1 84 ? -6.258 -4.450 -14.818 1.00 97.94 84 ASP A N 1
ATOM 650 C CA . ASP A 1 84 ? -4.870 -4.555 -15.298 1.00 97.94 84 ASP A CA 1
ATOM 651 C C . ASP A 1 84 ? -3.947 -5.258 -14.282 1.00 97.94 84 ASP A C 1
ATOM 653 O O . ASP A 1 84 ? -2.945 -5.868 -14.668 1.00 97.94 84 ASP A O 1
ATOM 657 N N . TRP A 1 85 ? -4.293 -5.213 -12.992 1.00 98.44 85 TRP A N 1
ATOM 658 C CA . TRP A 1 85 ? -3.565 -5.867 -11.903 1.00 98.44 85 TRP A CA 1
ATOM 659 C C . TRP A 1 85 ? -4.386 -6.996 -11.278 1.00 98.44 85 TRP A C 1
ATOM 661 O O . TRP A 1 85 ? -5.586 -6.882 -11.066 1.00 98.44 85 TRP A O 1
ATOM 671 N N . SER A 1 86 ? -3.721 -8.112 -10.986 1.00 98.44 86 SER A N 1
ATOM 672 C CA . SER A 1 86 ? -4.296 -9.207 -10.212 1.00 98.44 86 SER A CA 1
ATOM 673 C C . SER A 1 86 ? -4.108 -8.903 -8.735 1.00 98.44 86 SER A C 1
ATOM 675 O O . SER A 1 86 ? -2.986 -8.960 -8.241 1.00 98.44 86 SER A O 1
ATOM 677 N N . GLU A 1 87 ? -5.200 -8.612 -8.042 1.00 98.56 87 GLU A N 1
ATOM 678 C CA . GLU A 1 87 ? -5.184 -8.200 -6.640 1.00 98.56 87 GLU A CA 1
ATOM 679 C C . GLU A 1 87 ? -5.756 -9.277 -5.711 1.00 98.56 87 GLU A C 1
ATOM 681 O O . GLU A 1 87 ? -6.690 -10.004 -6.065 1.00 98.56 87 GLU A O 1
ATOM 686 N N . LEU A 1 88 ? -5.209 -9.364 -4.500 1.00 98.38 88 LEU A N 1
ATOM 687 C CA . LEU A 1 88 ? -5.661 -10.262 -3.443 1.00 98.38 88 LEU A CA 1
ATOM 688 C C . LEU A 1 88 ? -5.581 -9.561 -2.086 1.00 98.38 88 LEU A C 1
ATOM 690 O O . LEU A 1 88 ? -4.609 -8.874 -1.792 1.00 98.38 88 LEU A O 1
ATOM 694 N N . VAL A 1 89 ? -6.573 -9.799 -1.228 1.00 98.56 89 VAL A N 1
ATOM 695 C CA . VAL A 1 89 ? -6.472 -9.515 0.209 1.00 98.56 89 VAL A CA 1
ATOM 696 C C . VAL A 1 89 ? -6.590 -10.801 1.012 1.00 98.56 89 VAL A C 1
ATOM 698 O O . VAL A 1 89 ? -7.446 -11.646 0.740 1.00 98.56 89 VAL A O 1
ATOM 701 N N . VAL A 1 90 ? -5.750 -10.926 2.032 1.00 98.69 90 VAL A N 1
ATOM 702 C CA . VAL A 1 90 ? -5.834 -11.954 3.068 1.00 98.69 90 VAL A CA 1
ATOM 703 C C . VAL A 1 90 ? -6.104 -11.262 4.394 1.00 98.69 90 VAL A C 1
ATOM 705 O O . VAL A 1 90 ? -5.408 -10.317 4.763 1.00 98.69 90 VAL A O 1
ATOM 708 N N . GLN A 1 91 ? -7.145 -11.713 5.096 1.00 98.75 91 GLN A N 1
ATOM 709 C CA . GLN A 1 91 ? -7.525 -11.133 6.381 1.00 98.75 91 GLN A CA 1
ATOM 710 C C . GLN A 1 91 ? -6.457 -11.411 7.440 1.00 98.75 91 GLN A C 1
ATOM 712 O O . GLN A 1 91 ? -5.934 -12.529 7.472 1.00 98.75 91 GLN A O 1
ATOM 717 N N . PRO A 1 92 ? -6.204 -10.462 8.355 1.00 98.62 92 PRO A N 1
ATOM 718 C CA . PRO A 1 92 ? -5.411 -10.758 9.531 1.00 98.62 92 PRO A CA 1
ATOM 719 C C . PRO A 1 92 ? -6.059 -11.855 10.380 1.00 98.62 92 PRO A C 1
ATOM 721 O O . PRO A 1 92 ? -7.287 -11.969 10.460 1.00 98.62 92 PRO A O 1
ATOM 724 N N . ALA A 1 93 ? -5.232 -12.658 11.046 1.00 98.25 93 ALA A N 1
ATOM 725 C CA . ALA A 1 93 ? -5.662 -13.742 11.920 1.00 98.25 93 ALA A CA 1
ATOM 726 C C . ALA A 1 93 ? -5.165 -13.503 13.359 1.00 98.25 93 ALA A C 1
ATOM 728 O O . ALA A 1 93 ? -4.182 -14.118 13.787 1.00 98.25 93 ALA A O 1
ATOM 729 N N . PRO A 1 94 ? -5.872 -12.680 14.165 1.00 96.56 94 PRO A N 1
ATOM 730 C CA . PRO A 1 94 ? -5.425 -12.305 15.509 1.00 96.56 94 PRO A CA 1
ATOM 731 C C . PRO A 1 94 ? -5.174 -13.505 16.428 1.00 96.56 94 PRO A C 1
ATOM 733 O O . PRO A 1 94 ? -4.230 -13.515 17.209 1.00 96.56 94 PRO A O 1
ATOM 736 N N . SER A 1 95 ? -5.982 -14.565 16.304 1.00 96.88 95 SER A N 1
ATOM 737 C CA . SER A 1 95 ? -5.816 -15.791 17.102 1.00 96.88 95 SER A CA 1
ATOM 738 C C . SER A 1 95 ? -4.518 -16.556 16.817 1.00 96.88 95 SER A C 1
ATOM 740 O O . SER A 1 95 ? -4.101 -17.367 17.641 1.00 96.88 95 SER A O 1
ATOM 742 N N . LEU A 1 96 ? -3.902 -16.316 15.656 1.00 97.75 96 LEU A N 1
ATOM 743 C CA . LEU A 1 96 ? -2.634 -16.911 15.236 1.00 97.75 96 LEU A CA 1
ATOM 744 C C . LEU A 1 96 ? -1.476 -15.907 15.275 1.00 97.75 96 LEU A C 1
ATOM 746 O O . LEU A 1 96 ? -0.347 -16.307 15.013 1.00 97.75 96 LEU A O 1
ATOM 750 N N . HIS A 1 97 ? -1.745 -14.648 15.645 1.00 96.94 97 HIS A N 1
ATOM 751 C CA . HIS A 1 97 ? -0.786 -13.544 15.592 1.00 96.94 97 HIS A CA 1
ATOM 752 C C . HIS A 1 97 ? -0.185 -13.356 14.189 1.00 96.94 97 HIS A C 1
ATOM 754 O O . HIS A 1 97 ? 1.015 -13.118 14.056 1.00 96.94 97 HIS A O 1
ATOM 760 N N . ASP A 1 98 ? -1.015 -13.526 13.157 1.00 98.06 98 ASP A N 1
ATOM 761 C CA . ASP A 1 98 ? -0.594 -13.469 11.757 1.00 98.06 98 ASP A CA 1
ATOM 762 C C . ASP A 1 98 ? -1.242 -12.280 11.050 1.00 98.06 98 ASP A C 1
ATOM 764 O O . ASP A 1 98 ? -2.465 -12.104 11.114 1.00 98.06 98 ASP A O 1
ATOM 768 N N . ASP A 1 99 ? -0.412 -11.458 10.415 1.00 98.69 99 ASP A N 1
ATOM 769 C CA . ASP A 1 99 ? -0.819 -10.214 9.769 1.00 98.69 99 ASP A CA 1
ATOM 770 C C . ASP A 1 99 ? -1.614 -10.495 8.493 1.00 98.69 99 ASP A C 1
ATOM 772 O O . ASP A 1 99 ? -1.400 -11.478 7.782 1.00 98.69 99 ASP A O 1
ATOM 776 N N . GLY A 1 100 ? -2.551 -9.602 8.190 1.00 98.62 100 GLY A N 1
ATOM 777 C CA . GLY A 1 100 ? -3.203 -9.604 6.890 1.00 98.62 100 GLY A CA 1
ATOM 778 C C . GLY A 1 100 ? -2.292 -8.976 5.851 1.00 98.62 100 GLY A C 1
ATOM 779 O O . GLY A 1 100 ? -1.314 -8.297 6.176 1.00 98.62 100 GLY A O 1
ATOM 780 N N . PHE A 1 101 ? -2.638 -9.141 4.583 1.00 98.81 101 PHE A N 1
ATOM 781 C CA . PHE A 1 101 ? -1.939 -8.432 3.526 1.00 98.81 101 PHE A CA 1
ATOM 782 C C . PHE A 1 101 ? -2.830 -8.149 2.328 1.00 98.81 101 PHE A C 1
ATOM 784 O O . PHE A 1 101 ? -3.777 -8.879 2.036 1.00 98.81 101 PHE A O 1
ATOM 791 N N . TYR A 1 102 ? -2.484 -7.077 1.633 1.00 98.88 102 TYR A N 1
ATOM 792 C CA . TYR A 1 102 ? -2.921 -6.772 0.284 1.00 98.88 102 TYR A CA 1
ATOM 793 C C . TYR A 1 102 ? -1.753 -7.025 -0.659 1.00 98.88 102 TYR A C 1
ATOM 795 O O . TYR A 1 102 ? -0.653 -6.540 -0.409 1.00 98.88 102 TYR A O 1
ATOM 803 N N . ASP A 1 103 ? -1.994 -7.772 -1.725 1.00 98.75 103 ASP A N 1
ATOM 804 C CA . ASP A 1 103 ? -1.010 -8.085 -2.749 1.00 98.75 103 ASP A CA 1
ATOM 805 C C . ASP A 1 103 ? -1.547 -7.709 -4.130 1.00 98.75 103 ASP A C 1
ATOM 807 O O . ASP A 1 103 ? -2.729 -7.916 -4.420 1.00 98.75 103 ASP A O 1
ATOM 811 N N . ALA A 1 104 ? -0.682 -7.148 -4.973 1.00 98.75 104 ALA A N 1
ATOM 812 C CA . ALA A 1 104 ? -1.031 -6.758 -6.330 1.00 98.75 104 ALA A CA 1
ATOM 813 C C . ALA A 1 104 ? 0.068 -7.159 -7.313 1.00 98.75 104 ALA A C 1
ATOM 815 O O . ALA A 1 104 ? 1.190 -6.657 -7.249 1.00 98.75 104 ALA A O 1
ATOM 816 N N . LEU A 1 105 ? -0.291 -8.000 -8.283 1.00 98.62 105 LEU A N 1
ATOM 817 C CA . LEU A 1 105 ? 0.606 -8.565 -9.286 1.00 98.62 105 LEU A CA 1
ATOM 818 C C . LEU A 1 105 ? 0.198 -8.166 -10.708 1.00 98.62 105 LEU A C 1
ATOM 820 O O . LEU A 1 105 ? -0.933 -8.374 -11.147 1.00 98.62 105 LEU A O 1
ATOM 824 N N . LYS A 1 106 ? 1.166 -7.709 -11.501 1.00 98.25 106 LYS A N 1
ATOM 825 C CA . LYS A 1 106 ? 1.033 -7.467 -12.936 1.00 98.25 106 LYS A CA 1
ATOM 826 C C . LYS A 1 106 ? 1.653 -8.599 -13.760 1.00 98.25 106 LYS A C 1
ATOM 828 O O . LYS A 1 106 ? 2.870 -8.829 -13.783 1.00 98.25 106 LYS A O 1
ATOM 833 N N . MET A 1 107 ? 0.801 -9.285 -14.524 1.00 95.38 107 MET A N 1
ATOM 834 C CA . MET A 1 107 ? 1.163 -10.478 -15.310 1.00 95.38 107 MET A CA 1
ATOM 835 C C . MET A 1 107 ? 2.083 -10.191 -16.506 1.00 95.38 107 MET A C 1
ATOM 837 O O . MET A 1 107 ? 2.794 -11.087 -16.971 1.00 95.38 107 MET A O 1
ATOM 841 N N . SER A 1 108 ? 2.141 -8.948 -16.987 1.00 95.12 108 SER A N 1
ATOM 842 C CA . SER A 1 108 ? 3.082 -8.522 -18.031 1.00 95.12 108 SER A CA 1
ATOM 843 C C . SER A 1 108 ? 3.363 -7.024 -17.974 1.00 95.12 108 SER A C 1
ATOM 845 O O . SER A 1 108 ? 2.455 -6.237 -17.720 1.00 95.12 108 SER A O 1
ATOM 847 N N . GLY A 1 109 ? 4.596 -6.615 -18.275 1.00 95.81 109 GLY A N 1
ATOM 848 C CA . GLY A 1 109 ? 5.027 -5.228 -18.088 1.00 95.81 109 GLY A CA 1
ATOM 849 C C . GLY A 1 109 ? 5.384 -4.965 -16.627 1.00 95.81 109 GLY A C 1
ATOM 850 O O . GLY A 1 109 ? 6.031 -5.808 -16.016 1.00 95.81 109 GLY A O 1
ATOM 851 N N . GLY A 1 110 ? 4.992 -3.807 -16.099 1.00 97.31 110 GLY A N 1
ATOM 852 C CA . GLY A 1 110 ? 5.253 -3.367 -14.726 1.00 97.31 110 GLY A CA 1
ATOM 853 C C . GLY A 1 110 ? 5.432 -1.852 -14.659 1.00 97.31 110 GLY A C 1
ATOM 854 O O . GLY A 1 110 ? 5.311 -1.162 -15.673 1.00 97.31 110 GLY A O 1
ATOM 855 N N . ILE A 1 111 ? 5.743 -1.341 -13.474 1.00 98.56 111 ILE A N 1
ATOM 856 C CA . ILE A 1 111 ? 6.088 0.065 -13.255 1.00 98.56 111 ILE A CA 1
ATOM 857 C C . ILE A 1 111 ? 7.577 0.225 -13.567 1.00 98.56 111 ILE A C 1
ATOM 859 O O . ILE A 1 111 ? 8.433 -0.232 -12.810 1.00 98.56 111 ILE A O 1
ATOM 863 N N . THR A 1 112 ? 7.899 0.797 -14.726 1.00 98.56 112 THR A N 1
ATOM 864 C CA . THR A 1 112 ? 9.285 1.001 -15.182 1.00 98.56 112 THR A CA 1
ATOM 865 C C . THR A 1 112 ? 9.993 2.094 -14.380 1.00 98.56 112 THR A C 1
ATOM 867 O O . THR A 1 112 ? 9.328 2.959 -13.820 1.00 98.56 112 THR A O 1
ATOM 870 N N . ALA A 1 113 ? 11.330 2.108 -14.375 1.00 98.12 113 ALA A N 1
ATOM 871 C CA . ALA A 1 113 ? 12.113 3.158 -13.718 1.00 98.12 113 ALA A CA 1
ATOM 872 C C . ALA A 1 113 ? 11.648 4.573 -14.116 1.00 98.12 113 ALA A C 1
ATOM 874 O O . ALA A 1 113 ? 11.471 4.871 -15.300 1.00 98.12 113 ALA A O 1
ATOM 875 N N . GLY A 1 114 ? 11.456 5.437 -13.120 1.00 97.69 114 GLY A N 1
ATOM 876 C CA . GLY A 1 114 ? 10.944 6.800 -13.264 1.00 97.69 114 GLY A CA 1
ATOM 877 C C . GLY A 1 114 ? 9.424 6.913 -13.433 1.00 97.69 114 GLY A C 1
ATOM 878 O O . GLY A 1 114 ? 8.925 8.029 -13.569 1.00 97.69 114 GLY A O 1
ATOM 879 N N . ALA A 1 115 ? 8.684 5.799 -13.445 1.00 98.50 115 ALA A N 1
ATOM 880 C CA . ALA A 1 115 ? 7.227 5.789 -13.538 1.00 98.50 115 ALA A CA 1
ATOM 881 C C . ALA A 1 115 ? 6.567 5.527 -12.176 1.00 98.50 115 ALA A C 1
ATOM 883 O O . ALA A 1 115 ? 7.176 4.975 -11.258 1.00 98.50 115 ALA A O 1
ATOM 884 N N . HIS A 1 116 ? 5.290 5.887 -12.084 1.00 98.00 116 HIS A N 1
ATOM 885 C CA . HIS A 1 116 ? 4.425 5.571 -10.955 1.00 98.00 116 HIS A CA 1
ATOM 886 C C . HIS A 1 116 ? 3.060 5.089 -11.445 1.00 98.00 116 HIS A C 1
ATOM 888 O O . HIS A 1 116 ? 2.658 5.380 -12.576 1.00 98.00 116 HIS A O 1
ATOM 894 N N . VAL A 1 117 ? 2.371 4.330 -10.600 1.00 98.62 117 VAL A N 1
ATOM 895 C CA . VAL A 1 117 ? 0.983 3.910 -10.793 1.00 98.62 117 VAL A CA 1
ATOM 896 C C . VAL A 1 117 ? 0.259 4.089 -9.466 1.00 98.62 117 VAL A C 1
ATOM 898 O O . VAL A 1 117 ? 0.670 3.515 -8.459 1.00 98.62 117 VAL A O 1
ATOM 901 N N . GLY A 1 118 ? -0.822 4.863 -9.484 1.00 98.19 118 GLY A N 1
ATOM 902 C CA . GLY A 1 118 ? -1.658 5.118 -8.317 1.00 98.19 118 GLY A CA 1
ATOM 903 C C . GLY A 1 118 ? -3.105 4.695 -8.521 1.00 98.19 118 GLY A C 1
ATOM 904 O O . GLY A 1 118 ? -3.545 4.444 -9.646 1.00 98.19 118 GLY A O 1
ATOM 905 N N . GLY A 1 119 ? -3.839 4.638 -7.412 1.00 97.50 119 GLY A N 1
ATOM 906 C CA . GLY A 1 119 ? -5.254 4.263 -7.372 1.00 97.50 119 GLY A CA 1
ATOM 907 C C . GLY A 1 119 ? -5.514 2.850 -6.855 1.00 97.50 119 GLY A C 1
ATOM 908 O O . GLY A 1 119 ? -6.675 2.454 -6.781 1.00 97.50 119 GLY A O 1
ATOM 909 N N . PHE A 1 120 ? -4.470 2.106 -6.475 1.00 98.81 120 PHE A N 1
ATOM 910 C CA . PHE A 1 120 ? -4.623 0.862 -5.721 1.00 98.81 120 PHE A CA 1
ATOM 911 C C . PHE A 1 120 ? -5.291 1.173 -4.389 1.00 98.81 120 PHE A C 1
ATOM 913 O O . PHE A 1 120 ? -4.860 2.104 -3.716 1.00 98.81 120 PHE A O 1
ATOM 920 N N . ALA A 1 121 ? -6.310 0.426 -3.981 1.00 98.81 121 ALA A N 1
ATOM 921 C CA . ALA A 1 121 ? -7.040 0.782 -2.778 1.00 98.81 121 ALA A CA 1
ATOM 922 C C . ALA A 1 121 ? -7.531 -0.407 -1.965 1.00 98.81 121 ALA A C 1
ATOM 924 O O . ALA A 1 121 ? -8.067 -1.386 -2.489 1.00 98.81 121 ALA A O 1
ATOM 925 N N . VAL A 1 122 ? -7.405 -0.252 -0.649 1.00 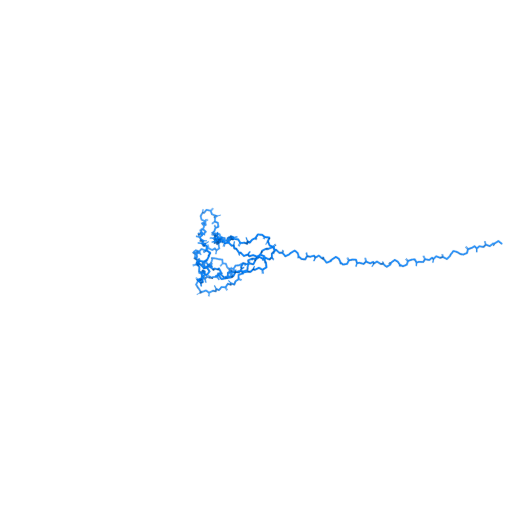98.81 122 VAL A N 1
ATOM 926 C CA . VAL A 1 122 ? -7.874 -1.207 0.352 1.00 98.81 122 VAL A CA 1
ATOM 927 C C . VAL A 1 122 ? -8.706 -0.455 1.369 1.00 98.81 122 VAL A C 1
ATOM 929 O O . VAL A 1 122 ? -8.260 0.530 1.959 1.00 98.81 122 VAL A O 1
ATOM 932 N N . GLU A 1 123 ? -9.919 -0.936 1.586 1.00 98.88 123 GLU A N 1
ATOM 933 C CA . GLU A 1 123 ? -10.740 -0.514 2.709 1.00 98.88 123 GLU A CA 1
ATOM 934 C C . GLU A 1 123 ? -10.590 -1.468 3.883 1.00 98.88 123 GLU A C 1
ATOM 936 O O . GLU A 1 123 ? -10.384 -2.664 3.696 1.00 98.88 123 GLU A O 1
ATOM 941 N N . PHE A 1 124 ? -10.733 -0.943 5.092 1.00 98.88 124 PHE A N 1
ATOM 942 C CA . PHE A 1 124 ? -10.553 -1.706 6.318 1.00 98.88 124 PHE A CA 1
ATOM 943 C C . PHE A 1 124 ? -11.252 -1.031 7.492 1.00 98.88 124 PHE A C 1
ATOM 945 O O . PHE A 1 124 ? -11.554 0.167 7.470 1.00 98.88 124 PHE A O 1
ATOM 952 N N . ASP A 1 125 ? -11.447 -1.806 8.547 1.00 98.69 125 ASP A N 1
ATOM 953 C CA . ASP A 1 125 ? -11.870 -1.311 9.846 1.00 98.69 125 ASP A CA 1
ATOM 954 C C . ASP A 1 125 ? -10.639 -1.130 10.743 1.00 98.69 125 ASP A C 1
ATOM 956 O O . ASP A 1 125 ? -9.778 -2.008 10.844 1.00 98.69 125 ASP A O 1
ATOM 960 N N . TRP A 1 126 ? -10.551 0.032 11.390 1.00 98.50 126 TRP A N 1
ATOM 961 C CA . TRP A 1 126 ? -9.453 0.396 12.284 1.00 98.50 126 TRP A CA 1
ATOM 962 C C . TRP A 1 126 ? -9.811 0.120 13.742 1.00 98.50 126 TRP A C 1
ATOM 964 O O . TRP A 1 126 ? -10.795 0.650 14.263 1.00 98.50 126 TRP A O 1
ATOM 974 N N . LEU A 1 127 ? -8.974 -0.674 14.409 1.00 97.69 127 LEU A N 1
ATOM 975 C CA . LEU A 1 127 ? -9.141 -1.076 15.808 1.00 97.69 127 LEU A CA 1
ATOM 976 C C . LEU A 1 127 ? -8.290 -0.250 16.780 1.00 97.69 127 LEU A C 1
ATOM 978 O O . LEU A 1 127 ? -8.523 -0.276 17.991 1.00 97.69 127 LEU A O 1
ATOM 982 N N . GLY A 1 128 ? -7.290 0.467 16.264 1.00 95.94 128 GLY A N 1
ATOM 983 C CA . GLY A 1 128 ? -6.374 1.263 17.068 1.00 95.94 128 GLY A CA 1
ATOM 984 C C . GLY A 1 128 ? -6.965 2.585 17.571 1.00 95.94 128 GLY A C 1
ATOM 985 O O . GLY A 1 128 ? -8.070 3.009 17.230 1.00 95.94 128 GLY A O 1
ATOM 986 N N . ALA A 1 129 ? -6.180 3.281 18.392 1.00 94.25 129 ALA A N 1
ATOM 987 C CA . ALA A 1 129 ? -6.448 4.670 18.748 1.00 94.25 129 ALA A CA 1
ATOM 988 C C . ALA A 1 129 ? -5.844 5.615 17.696 1.00 94.25 129 ALA A C 1
ATOM 990 O O . ALA A 1 129 ? -4.804 5.319 17.118 1.00 94.25 129 ALA A O 1
ATOM 991 N N . GLY A 1 130 ? -6.452 6.784 17.489 1.00 93.31 130 GLY A N 1
ATOM 992 C CA . GLY A 1 130 ? -5.934 7.782 16.547 1.00 93.31 130 GLY A CA 1
ATOM 993 C C . GLY A 1 130 ? -6.216 7.439 15.082 1.00 93.31 130 GLY A C 1
ATOM 994 O O . GLY A 1 130 ? -7.246 6.839 14.778 1.00 93.31 130 GLY A O 1
ATOM 995 N N . LEU A 1 131 ? -5.329 7.888 14.191 1.00 94.44 131 LEU A N 1
ATOM 996 C CA . LEU A 1 131 ? -5.419 7.630 12.754 1.00 94.44 131 LEU A CA 1
ATOM 997 C C . LEU A 1 131 ? -4.661 6.340 12.401 1.00 94.44 131 LEU A C 1
ATOM 999 O O . LEU A 1 131 ? -3.597 6.116 12.978 1.00 94.44 131 LEU A O 1
ATOM 1003 N N . PRO A 1 132 ? -5.168 5.535 11.454 1.00 94.12 132 PRO A N 1
ATOM 1004 C CA . PRO A 1 132 ? -4.371 4.517 10.776 1.00 94.12 132 PRO A CA 1
ATOM 1005 C C . PRO A 1 132 ? -3.125 5.131 10.129 1.00 94.12 132 PRO A C 1
ATOM 1007 O O . PRO A 1 132 ? -3.223 6.202 9.525 1.00 94.12 132 PRO A O 1
ATOM 1010 N N . GLY A 1 133 ? -1.990 4.433 10.177 1.00 78.88 133 GLY A N 1
ATOM 1011 C CA . GLY A 1 133 ? -0.765 4.840 9.475 1.00 78.88 133 GLY A CA 1
ATOM 1012 C C . GLY A 1 133 ? 0.490 4.866 10.323 1.00 78.88 133 GLY A C 1
ATOM 1013 O O . GLY A 1 133 ? 0.424 5.321 11.486 1.00 78.88 133 GLY A O 1
#

Secondary structure (DSSP, 8-state):
---PPP---------------------SEEEEEEEEEEETTEEEEEEEEEESS-SSPB-EEEEEE-TTTEEEEEE-PPTTHHHHSEEEEE--BGGGTB-EEEEEE-SS--B-TT-EEEEEEEEEEE-SSS---

Sequence (133 aa):
MRGAGRISLILFTLLLTTVSAESLAVDPATISYDLTAFGGGRWRYDYDVTNVSLADPIREFTIWFDHSLYQDLVLATPDPLAADWSELVVQPAPSLHDDGFYDALKMSGGITAGAHVGGFAVEFDWLGAGLPG